Protein AF-A0A351NH14-F1 (afdb_monomer)

Foldseek 3Di:
DDDDDDPADPPPHLCVVCVVVVHHSVCVVVVPDPPDDDDDDD

Solvent-accessible surface area (backbone atoms only — not comparable to full-atom values): 2964 Å² total; per-residue (Å²): 140,81,81,91,79,78,89,53,56,90,80,51,32,54,62,57,52,16,61,76,68,75,54,54,47,66,57,62,67,67,61,61,57,86,86,58,87,83,82,90,81,134

Structure (mmCIF, N/CA/C/O backbone):
data_AF-A0A351NH14-F1
#
_entry.id   AF-A0A351NH14-F1
#
loop_
_atom_site.group_PDB
_atom_site.id
_atom_site.type_symbol
_atom_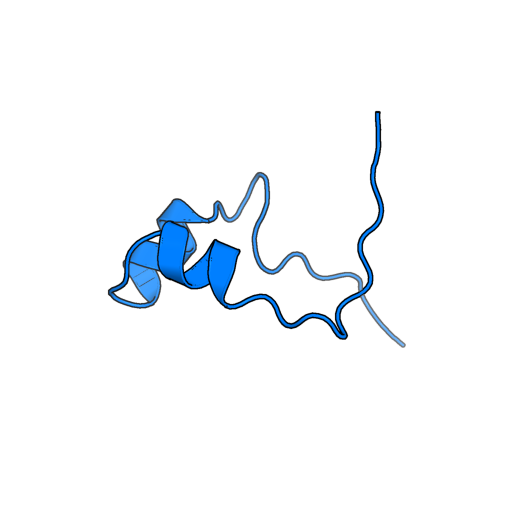site.label_atom_id
_atom_site.label_alt_id
_atom_site.label_comp_id
_atom_site.label_asym_id
_atom_site.label_entity_id
_atom_site.label_seq_id
_atom_site.pdbx_PDB_ins_code
_atom_site.Cartn_x
_atom_site.Cartn_y
_atom_site.Cartn_z
_atom_site.occupancy
_atom_site.B_iso_or_equiv
_atom_site.auth_seq_id
_atom_site.auth_comp_id
_atom_site.auth_asym_id
_atom_site.auth_atom_id
_atom_site.pdbx_PDB_model_num
ATOM 1 N N . MET A 1 1 ? 8.327 0.732 -25.981 1.00 48.69 1 MET A N 1
ATOM 2 C CA . MET A 1 1 ? 8.301 2.036 -25.288 1.00 48.69 1 MET A CA 1
ATOM 3 C C . MET A 1 1 ? 7.471 1.859 -24.035 1.00 48.69 1 MET A C 1
ATOM 5 O O . MET A 1 1 ? 6.514 1.097 -24.095 1.00 48.69 1 MET A O 1
ATOM 9 N N . GLY A 1 2 ? 7.897 2.435 -22.914 1.00 86.62 2 GLY A N 1
ATOM 10 C CA . GLY A 1 2 ? 7.239 2.263 -21.622 1.00 86.62 2 GLY A CA 1
ATOM 11 C C . GLY A 1 2 ? 7.078 3.618 -20.960 1.00 86.62 2 GLY A C 1
ATOM 12 O O . GLY A 1 2 ? 8.080 4.276 -20.688 1.00 86.62 2 GLY A O 1
ATOM 13 N N . ASP A 1 3 ? 5.828 4.005 -20.743 1.00 93.00 3 ASP A N 1
ATOM 14 C CA . ASP A 1 3 ? 5.477 5.236 -20.051 1.00 93.00 3 ASP A CA 1
ATOM 15 C C . ASP A 1 3 ? 5.330 4.957 -18.555 1.00 93.00 3 ASP A C 1
ATOM 17 O O . ASP A 1 3 ? 4.867 3.890 -18.138 1.00 93.00 3 ASP A O 1
ATOM 21 N N . THR A 1 4 ? 5.729 5.927 -17.737 1.00 92.75 4 THR A N 1
ATOM 22 C CA . THR A 1 4 ? 5.521 5.868 -16.292 1.00 92.75 4 THR A CA 1
ATOM 23 C C . THR A 1 4 ? 4.058 6.144 -15.983 1.00 92.75 4 THR A C 1
ATOM 25 O O . THR A 1 4 ? 3.507 7.155 -16.412 1.00 92.75 4 THR A O 1
ATOM 28 N N . VAL A 1 5 ? 3.444 5.269 -15.190 1.00 93.62 5 VAL A N 1
ATOM 29 C CA . VAL A 1 5 ? 2.059 5.417 -14.739 1.00 93.62 5 VAL A CA 1
ATOM 30 C C . VAL A 1 5 ? 2.015 5.374 -13.218 1.00 93.62 5 VAL A C 1
ATOM 32 O O . VAL A 1 5 ? 2.643 4.520 -12.591 1.00 93.62 5 VAL A O 1
ATOM 35 N N . THR A 1 6 ? 1.234 6.277 -12.633 1.00 94.56 6 THR A N 1
ATOM 36 C CA . THR A 1 6 ? 0.926 6.290 -11.201 1.00 94.56 6 THR A CA 1
ATOM 37 C C . THR A 1 6 ? -0.399 5.571 -10.971 1.00 94.56 6 THR A C 1
ATOM 39 O O . THR A 1 6 ? -1.426 5.996 -11.489 1.00 94.56 6 THR A O 1
ATOM 42 N N . VAL A 1 7 ? -0.388 4.486 -10.191 1.00 94.50 7 VAL A N 1
ATOM 43 C CA . VAL A 1 7 ? -1.617 3.748 -9.829 1.00 94.50 7 VAL A CA 1
ATOM 44 C C . VAL A 1 7 ? -2.372 4.455 -8.699 1.00 94.50 7 VAL A C 1
ATOM 46 O O . VAL A 1 7 ? -3.591 4.572 -8.746 1.00 94.50 7 VAL A O 1
ATOM 49 N N . PHE A 1 8 ? -1.643 4.933 -7.688 1.00 95.75 8 PHE A N 1
ATOM 50 C CA . PHE A 1 8 ? -2.134 5.814 -6.631 1.00 95.75 8 PHE A CA 1
ATOM 51 C C . PHE A 1 8 ? -0.965 6.631 -6.061 1.00 95.75 8 PHE A C 1
ATOM 53 O O . PHE A 1 8 ? 0.179 6.174 -6.052 1.00 95.75 8 PHE A O 1
ATOM 60 N N . GLY A 1 9 ? -1.249 7.838 -5.589 1.00 93.50 9 GLY A N 1
ATOM 61 C CA . GLY A 1 9 ? -0.274 8.797 -5.084 1.00 93.50 9 GLY A CA 1
ATOM 62 C C . GLY A 1 9 ? -0.968 10.096 -4.687 1.00 93.50 9 GLY A C 1
ATOM 63 O O . GLY A 1 9 ? -1.932 10.075 -3.924 1.00 93.50 9 GLY A O 1
ATOM 64 N N . THR A 1 10 ? -0.474 11.220 -5.200 1.00 94.00 10 THR A N 1
ATOM 65 C CA . THR A 1 10 ? -1.092 12.537 -4.978 1.00 94.00 10 THR A CA 1
ATOM 66 C C . THR A 1 10 ? -2.392 12.703 -5.767 1.00 94.00 10 THR A C 1
ATOM 68 O O . THR A 1 10 ? -3.350 13.249 -5.237 1.00 94.00 10 THR A O 1
ATOM 71 N N . ASP A 1 11 ? -2.417 12.224 -7.011 1.00 93.81 11 ASP A N 1
ATOM 72 C CA . ASP A 1 11 ? -3.572 12.239 -7.911 1.00 93.81 11 ASP A CA 1
ATOM 73 C C . ASP A 1 11 ? -3.381 11.115 -8.957 1.00 93.81 11 ASP A C 1
ATOM 75 O O . ASP A 1 11 ? -2.431 11.191 -9.745 1.00 93.81 11 ASP A O 1
ATOM 79 N N . PRO A 1 12 ? -4.167 10.020 -8.923 1.00 94.25 12 PRO A N 1
ATOM 80 C CA . PRO A 1 12 ? -5.270 9.751 -7.996 1.00 94.25 12 PRO A CA 1
ATOM 81 C C . PRO A 1 12 ? -4.786 9.355 -6.593 1.00 94.25 12 PRO A C 1
ATOM 83 O O . PRO A 1 12 ? -3.737 8.727 -6.425 1.00 94.25 12 PRO A O 1
ATOM 86 N N . THR A 1 13 ? -5.572 9.665 -5.568 1.00 97.94 13 THR A N 1
ATOM 87 C CA . THR A 1 13 ? -5.309 9.271 -4.175 1.00 97.94 13 THR A CA 1
ATOM 88 C C . THR A 1 13 ? -5.703 7.818 -3.894 1.00 97.94 13 THR A C 1
ATOM 90 O O . THR A 1 13 ? -6.589 7.245 -4.530 1.00 97.94 13 THR A O 1
ATOM 93 N N . VAL A 1 14 ? -5.106 7.215 -2.857 1.00 97.50 14 VAL A N 1
ATOM 94 C CA . VAL A 1 14 ? -5.494 5.862 -2.405 1.00 97.50 14 VAL A CA 1
ATOM 95 C C . VAL A 1 14 ? -6.963 5.790 -1.964 1.00 97.50 14 VAL A C 1
ATOM 97 O O . VAL A 1 14 ? -7.616 4.766 -2.146 1.00 97.50 14 VAL A O 1
ATOM 100 N N . SER A 1 15 ? -7.508 6.884 -1.425 1.00 97.75 15 SER A N 1
ATOM 101 C CA . SER A 1 15 ? -8.908 6.974 -0.998 1.00 97.75 1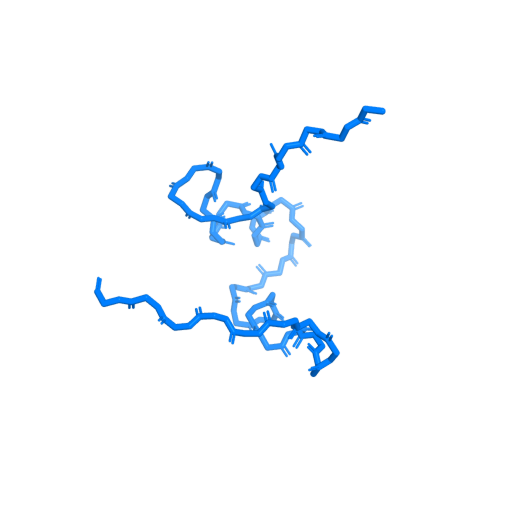5 SER A CA 1
ATOM 102 C C . SER A 1 15 ? -9.878 7.019 -2.177 1.00 97.75 15 SER A C 1
ATOM 104 O O . SER A 1 15 ? -10.964 6.446 -2.101 1.00 97.75 15 SER A O 1
ATOM 106 N N . GLU A 1 16 ? -9.506 7.682 -3.273 1.00 97.94 16 GLU A N 1
ATOM 107 C CA . GLU A 1 16 ? -10.292 7.654 -4.510 1.00 9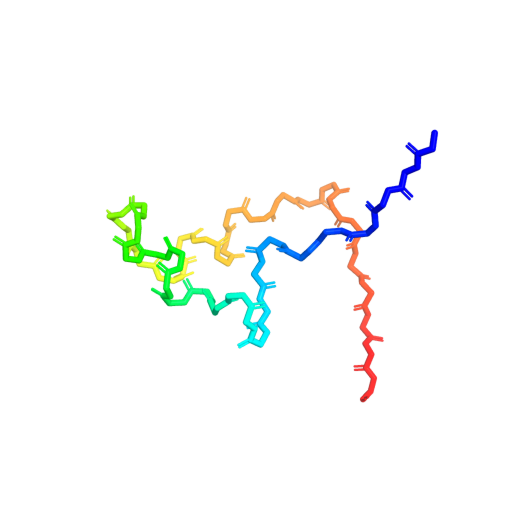7.94 16 GLU A CA 1
ATOM 108 C C . GLU A 1 16 ? -10.301 6.263 -5.122 1.00 97.94 16 GLU A C 1
ATOM 110 O O . GLU A 1 16 ? -11.370 5.770 -5.481 1.00 97.94 16 GLU A O 1
ATOM 115 N N . LEU A 1 17 ? -9.144 5.599 -5.154 1.00 97.31 17 LEU A N 1
ATOM 116 C CA . LEU A 1 17 ? -9.052 4.226 -5.634 1.00 97.31 17 LEU A CA 1
ATOM 117 C C . LEU A 1 17 ? -9.888 3.268 -4.771 1.00 97.31 17 LEU A C 1
ATOM 119 O O . LEU A 1 17 ? -10.632 2.458 -5.314 1.00 97.31 17 LEU A O 1
ATOM 123 N N . ALA A 1 18 ? -9.838 3.403 -3.442 1.00 98.12 18 ALA A N 1
ATOM 124 C CA . ALA A 1 18 ? -10.659 2.615 -2.520 1.00 98.12 18 ALA A CA 1
ATOM 125 C C . ALA A 1 18 ? -12.162 2.784 -2.789 1.00 98.12 18 ALA A C 1
ATOM 127 O O . ALA A 1 18 ? -12.891 1.798 -2.841 1.00 98.12 18 ALA A O 1
ATOM 128 N N . ARG A 1 19 ? -12.613 4.019 -3.049 1.00 98.06 19 ARG A N 1
ATOM 129 C CA . ARG A 1 19 ? -14.011 4.313 -3.397 1.00 98.06 19 ARG A CA 1
ATOM 130 C C . ARG A 1 19 ? -14.431 3.681 -4.726 1.00 98.06 19 ARG A C 1
ATOM 132 O O . ARG A 1 19 ? -15.545 3.186 -4.825 1.00 98.06 19 ARG A O 1
ATOM 139 N N . ILE A 1 20 ? -13.565 3.714 -5.741 1.00 97.62 20 ILE A N 1
ATOM 140 C CA . ILE A 1 20 ? -13.839 3.113 -7.060 1.00 97.62 20 ILE A CA 1
ATOM 141 C C . ILE A 1 20 ? -13.930 1.586 -6.955 1.00 97.62 20 ILE A C 1
ATOM 143 O O . ILE A 1 20 ? -14.749 0.972 -7.632 1.00 97.62 20 ILE A O 1
ATOM 147 N N . LEU A 1 21 ? -13.088 0.985 -6.113 1.00 97.12 21 LEU A N 1
ATOM 148 C CA . LEU A 1 21 ? -12.992 -0.463 -5.927 1.00 97.12 21 LEU A CA 1
ATOM 149 C C . LEU A 1 21 ? -13.937 -1.019 -4.845 1.00 97.12 21 LEU A C 1
ATOM 151 O O . LEU A 1 21 ? -13.885 -2.216 -4.583 1.00 97.12 21 LEU A O 1
ATOM 155 N N . ASP A 1 22 ? -14.769 -0.173 -4.227 1.00 98.19 22 ASP A N 1
ATOM 156 C CA . ASP A 1 22 ? -15.679 -0.523 -3.122 1.00 98.19 22 ASP A CA 1
ATOM 157 C C . ASP A 1 22 ? -14.977 -1.249 -1.953 1.00 98.19 22 ASP A C 1
ATOM 159 O O . ASP A 1 22 ? -15.405 -2.290 -1.459 1.00 98.19 22 ASP A O 1
ATOM 163 N N . THR A 1 23 ? -13.839 -0.698 -1.524 1.00 97.88 23 THR A N 1
ATOM 164 C CA . THR A 1 23 ? -13.026 -1.191 -0.400 1.00 97.88 23 THR A CA 1
ATOM 165 C C . THR A 1 23 ? -12.544 -0.022 0.476 1.00 97.88 23 THR A C 1
ATOM 167 O O . THR A 1 23 ? -12.910 1.139 0.274 1.00 97.88 23 THR A O 1
ATOM 170 N N . ILE A 1 24 ? -11.712 -0.307 1.477 1.00 98.19 24 ILE A N 1
ATOM 171 C CA . ILE A 1 24 ? -11.068 0.665 2.356 1.00 98.19 24 ILE A CA 1
ATOM 172 C C . ILE A 1 24 ? -9.581 0.857 1.992 1.00 98.19 24 ILE A C 1
ATOM 174 O O . ILE A 1 24 ? -8.916 -0.082 1.550 1.00 98.19 24 ILE A O 1
ATOM 178 N N . PRO A 1 25 ? -8.990 2.042 2.245 1.00 97.88 25 PRO A N 1
ATOM 179 C CA . PRO A 1 25 ? -7.591 2.325 1.897 1.00 97.88 25 PRO A CA 1
ATOM 180 C C . PRO A 1 25 ? -6.570 1.326 2.461 1.00 97.88 25 PRO A C 1
ATOM 182 O O . PRO A 1 25 ? -5.580 1.008 1.804 1.00 97.88 25 PRO A O 1
ATOM 185 N N . TYR A 1 26 ? -6.807 0.809 3.670 1.00 97.19 26 TYR A N 1
ATOM 186 C CA . TYR A 1 26 ? -5.902 -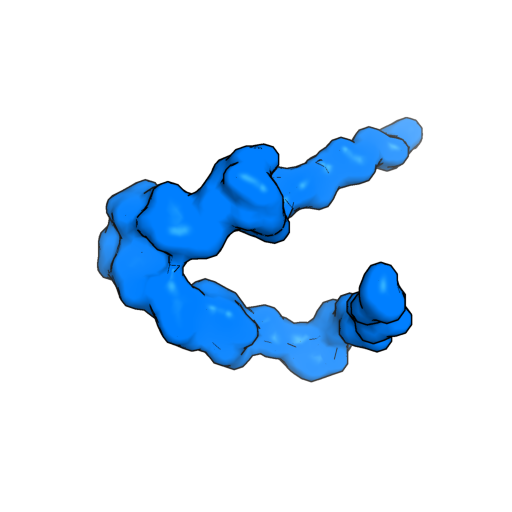0.140 4.320 1.00 97.19 26 TYR A CA 1
ATOM 187 C C . TYR A 1 26 ? -5.786 -1.472 3.573 1.00 97.19 26 TYR A C 1
ATOM 189 O O . TYR A 1 26 ? -4.701 -2.053 3.566 1.00 97.19 26 TYR A O 1
ATOM 197 N N . GLU A 1 27 ? -6.846 -1.941 2.912 1.00 98.06 27 GLU A N 1
ATOM 198 C CA . GLU A 1 27 ? -6.779 -3.161 2.099 1.00 98.06 27 GLU A CA 1
ATOM 199 C C . GLU A 1 27 ? -5.861 -2.955 0.894 1.00 98.06 27 GLU A C 1
ATOM 201 O O . GLU A 1 27 ? -4.988 -3.781 0.642 1.00 98.06 27 GLU A O 1
ATOM 206 N N . ILE A 1 28 ? -5.948 -1.804 0.219 1.00 96.88 28 ILE A N 1
ATOM 207 C CA . ILE A 1 28 ? -5.044 -1.470 -0.890 1.00 96.88 28 ILE A CA 1
ATOM 208 C C . ILE A 1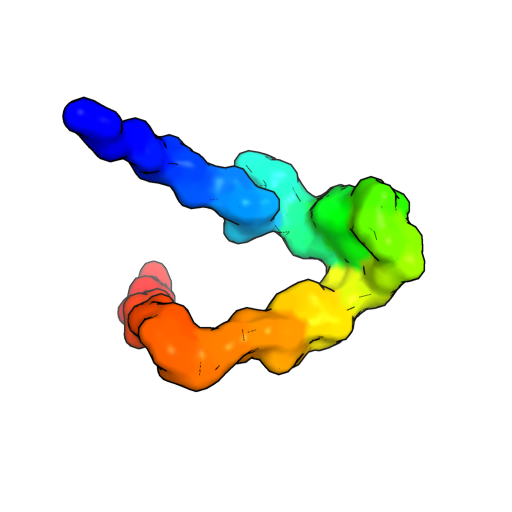 28 ? -3.595 -1.393 -0.394 1.00 96.88 28 ILE A C 1
ATOM 210 O O . ILE A 1 28 ? -2.721 -2.059 -0.951 1.00 96.88 28 ILE A O 1
ATOM 214 N N . LEU A 1 29 ? -3.331 -0.648 0.685 1.00 96.12 29 LEU A N 1
ATOM 215 C CA . LEU A 1 29 ? -1.974 -0.458 1.215 1.00 96.12 29 LEU A CA 1
ATOM 216 C C . LEU A 1 29 ? -1.330 -1.773 1.675 1.00 96.12 29 LEU A C 1
ATOM 218 O O . LEU A 1 29 ? -0.143 -2.001 1.433 1.0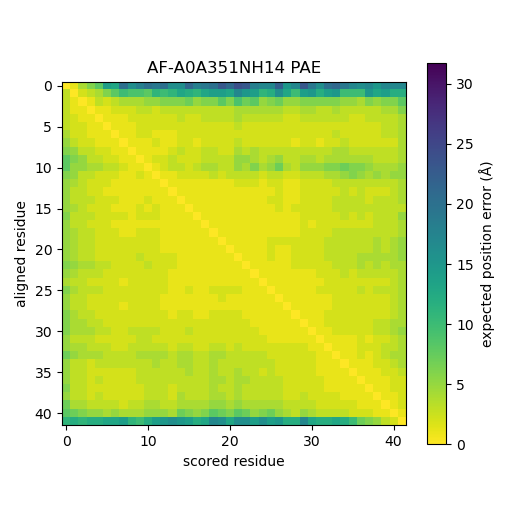0 96.12 29 LEU A O 1
ATOM 222 N N . THR A 1 30 ? -2.101 -2.646 2.326 1.00 96.19 30 THR A N 1
ATOM 223 C CA . THR A 1 30 ? -1.598 -3.936 2.831 1.00 96.19 30 THR A CA 1
ATOM 224 C C . THR A 1 30 ? -1.571 -5.034 1.769 1.00 96.19 30 THR A C 1
ATOM 226 O O . THR A 1 30 ? -0.812 -5.993 1.914 1.00 96.19 30 THR A O 1
ATOM 229 N N . SER A 1 31 ? -2.318 -4.882 0.670 1.00 95.94 31 SER A N 1
ATOM 230 C CA . SER A 1 31 ? -2.308 -5.832 -0.448 1.00 95.94 31 SER A CA 1
ATOM 231 C C . SER A 1 31 ? -1.036 -5.785 -1.297 1.00 95.94 31 SER A C 1
ATOM 233 O O . SER A 1 31 ? -0.783 -6.732 -2.045 1.00 95.94 31 SER A O 1
ATOM 235 N N . VAL A 1 32 ? -0.214 -4.727 -1.187 1.00 95.69 32 VAL A N 1
ATOM 236 C CA . VAL A 1 32 ? 1.006 -4.565 -1.995 1.00 95.69 32 VAL A CA 1
ATOM 237 C C . VAL A 1 32 ? 1.999 -5.702 -1.704 1.00 95.69 32 VAL A C 1
ATOM 239 O O . VAL A 1 32 ? 2.604 -5.753 -0.624 1.00 95.69 32 VAL A O 1
ATOM 242 N N . PRO A 1 33 ? 2.241 -6.614 -2.667 1.00 96.69 33 PRO A N 1
ATOM 243 C CA . PRO A 1 33 ? 3.041 -7.803 -2.417 1.00 96.69 33 PRO A CA 1
ATOM 244 C C . PRO A 1 33 ? 4.496 -7.488 -2.057 1.00 96.69 33 PRO A C 1
ATOM 246 O O . PRO A 1 33 ? 5.082 -6.491 -2.481 1.00 96.69 33 PRO A O 1
ATOM 249 N N . ARG A 1 34 ? 5.145 -8.414 -1.343 1.00 95.56 34 ARG A N 1
ATOM 250 C CA . ARG A 1 34 ? 6.570 -8.295 -0.981 1.00 95.56 34 ARG A CA 1
ATOM 251 C C . ARG A 1 34 ? 7.517 -8.192 -2.184 1.00 95.56 34 ARG A C 1
ATOM 253 O O . ARG A 1 34 ? 8.564 -7.582 -2.047 1.00 95.56 34 ARG A O 1
ATOM 260 N N . ARG A 1 35 ? 7.139 -8.742 -3.345 1.00 96.88 35 ARG A N 1
ATOM 261 C CA . ARG A 1 35 ? 7.945 -8.702 -4.582 1.00 96.88 35 ARG A CA 1
ATOM 262 C C . ARG A 1 35 ? 8.033 -7.319 -5.239 1.00 96.88 35 ARG A C 1
ATOM 264 O O . ARG A 1 35 ? 8.866 -7.141 -6.115 1.00 96.88 35 ARG A O 1
ATOM 271 N N . ILE A 1 36 ? 7.147 -6.386 -4.884 1.00 96.44 36 ILE A N 1
ATOM 272 C CA . ILE A 1 36 ? 7.221 -5.012 -5.386 1.00 96.44 36 ILE A CA 1
ATOM 273 C C . ILE A 1 36 ? 8.378 -4.314 -4.673 1.00 96.44 36 ILE A C 1
ATOM 275 O O . ILE A 1 36 ? 8.460 -4.347 -3.440 1.00 96.44 36 ILE A O 1
ATOM 279 N N . GLU A 1 37 ? 9.272 -3.719 -5.460 1.00 96.19 37 GLU A N 1
ATOM 280 C CA . GLU A 1 37 ? 10.418 -2.968 -4.958 1.00 96.19 37 GLU A CA 1
ATOM 281 C C . GLU A 1 37 ? 9.951 -1.791 -4.092 1.00 96.19 37 GLU A C 1
ATOM 283 O O . GLU A 1 37 ? 8.994 -1.090 -4.422 1.00 96.19 37 GLU A O 1
ATOM 288 N N . ARG A 1 38 ? 10.615 -1.592 -2.949 1.00 95.88 38 ARG A N 1
ATOM 289 C CA . ARG A 1 38 ? 10.322 -0.505 -2.010 1.00 95.88 38 ARG A CA 1
ATOM 290 C C . ARG A 1 38 ? 11.486 0.471 -2.026 1.00 95.88 38 ARG A C 1
ATOM 292 O O . ARG A 1 38 ? 12.565 0.142 -1.543 1.00 95.88 38 ARG A O 1
ATOM 299 N N . ILE A 1 39 ? 1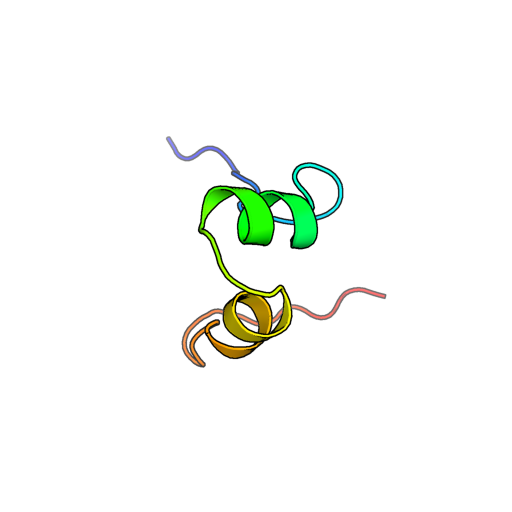1.241 1.665 -2.549 1.00 96.38 39 ILE A N 1
ATOM 300 C CA . ILE A 1 39 ? 12.210 2.760 -2.586 1.00 96.38 39 ILE A CA 1
ATOM 301 C C . ILE A 1 39 ? 11.766 3.799 -1.554 1.00 96.38 39 ILE A C 1
ATOM 303 O O . ILE A 1 39 ? 10.649 4.307 -1.633 1.00 96.38 39 ILE A O 1
ATOM 307 N N . ILE A 1 40 ? 12.618 4.091 -0.567 1.00 95.88 40 ILE A N 1
ATOM 308 C CA . ILE A 1 40 ? 12.344 5.097 0.468 1.00 95.88 40 ILE A CA 1
ATOM 309 C C . ILE A 1 40 ? 13.010 6.409 0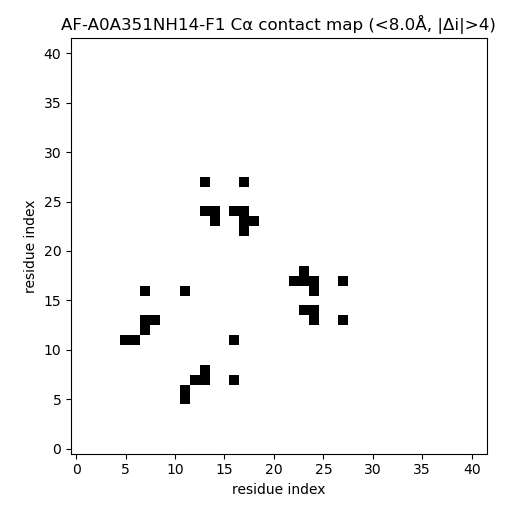.058 1.00 95.88 40 ILE A C 1
ATOM 311 O O . ILE A 1 40 ? 14.234 6.485 -0.035 1.00 95.88 40 ILE A O 1
ATOM 315 N N . VAL A 1 41 ? 12.195 7.430 -0.191 1.00 93.94 41 VAL A N 1
ATOM 316 C CA . VAL A 1 41 ? 12.633 8.795 -0.514 1.00 93.94 41 VAL A CA 1
ATOM 317 C C . VAL A 1 41 ? 12.488 9.695 0.718 1.00 93.94 41 VAL A C 1
ATOM 319 O O . VAL A 1 41 ? 11.647 9.425 1.575 1.00 93.94 41 VAL A O 1
ATOM 322 N N . LYS A 1 42 ? 13.352 10.710 0.838 1.00 82.50 42 LYS A N 1
ATOM 323 C CA . LYS A 1 42 ? 13.395 11.643 1.975 1.00 82.50 42 LYS A CA 1
ATOM 324 C C . LYS A 1 42 ? 12.394 12.781 1.817 1.00 82.50 42 LYS A C 1
ATOM 326 O O . LYS A 1 42 ? 12.278 13.282 0.679 1.00 82.50 42 LYS A O 1
#

Secondary structure (DSSP, 8-state):
------SSSSSS-HHHHHHHTTS-HHHHHHHS-TTS------

Sequence (42 aa):
MGDTVTVFGTDPTVSELARILDTIPYEILTSVPRRIERIIVK

pLDDT: mean 94.5, std 7.74, range [48.69, 98.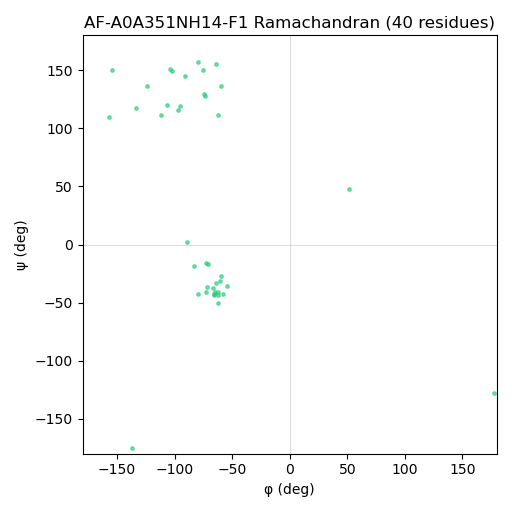19]

Mean predicted aligned error: 3.17 Å

Nearest PDB structures (foldseek):
  5yz6-assembly1_A  TM=5.501E-01  e=7.610E+00  Volvox carteri f. nagariensis

Radius of gyration: 11.95 Å; Cα contacts (8 Å, |Δi|>4): 17; chains: 1; bounding box: 29×21×30 Å